Protein AF-A0A2E5JGX0-F1 (afdb_monomer)

Radius of gyration: 16.77 Å; Cα contacts (8 Å, |Δi|>4): 384; chains: 1; bounding box: 39×31×50 Å

Structure (mmCIF, N/CA/C/O backbone):
data_AF-A0A2E5JGX0-F1
#
_entry.id   AF-A0A2E5JGX0-F1
#
loop_
_atom_site.group_PDB
_atom_site.id
_atom_site.type_symbol
_atom_site.label_atom_id
_atom_site.label_alt_id
_atom_site.label_comp_id
_atom_site.label_asym_id
_atom_site.label_entity_id
_atom_site.label_seq_id
_atom_site.pdbx_PDB_ins_code
_atom_site.Cartn_x
_atom_site.Cartn_y
_atom_site.Cartn_z
_atom_site.occupancy
_atom_site.B_iso_or_equiv
_atom_site.auth_seq_id
_atom_site.auth_comp_id
_atom_site.auth_asym_id
_atom_site.auth_atom_id
_atom_site.pdbx_PDB_model_num
ATOM 1 N N . MET A 1 1 ? 3.005 14.955 0.577 1.00 86.75 1 MET A N 1
ATOM 2 C CA . MET A 1 1 ? 2.350 14.698 1.877 1.00 86.75 1 MET A CA 1
ATOM 3 C C . MET A 1 1 ? 0.869 14.532 1.611 1.00 86.75 1 MET A C 1
ATOM 5 O O . MET A 1 1 ? 0.350 15.292 0.802 1.00 86.75 1 MET A O 1
ATOM 9 N N . TYR A 1 2 ? 0.230 13.546 2.234 1.00 92.94 2 TYR A N 1
ATOM 10 C CA . TYR A 1 2 ? -1.222 13.369 2.184 1.00 92.94 2 TYR A CA 1
ATOM 11 C C . TYR A 1 2 ? -1.796 13.498 3.592 1.00 92.94 2 TYR A C 1
ATOM 13 O O . TYR A 1 2 ? -1.148 13.089 4.554 1.00 92.94 2 TYR A O 1
ATOM 21 N N . GLU A 1 3 ? -3.000 14.046 3.678 1.00 95.00 3 GLU A N 1
ATOM 22 C CA . GLU A 1 3 ? -3.752 14.276 4.910 1.00 95.00 3 GLU A CA 1
ATOM 23 C C . GLU A 1 3 ? -5.077 13.523 4.788 1.00 95.00 3 GLU A C 1
ATOM 25 O O . GLU A 1 3 ? -5.856 13.790 3.870 1.00 95.00 3 GLU A O 1
ATOM 30 N N . LEU A 1 4 ? -5.283 12.513 5.634 1.00 93.88 4 LEU A N 1
ATOM 31 C CA . LEU A 1 4 ? -6.496 11.698 5.648 1.00 93.88 4 LEU A CA 1
ATOM 32 C C . LEU A 1 4 ? -6.853 11.345 7.089 1.00 93.88 4 LEU A C 1
ATOM 34 O O . LEU A 1 4 ? -5.975 10.959 7.849 1.00 93.88 4 LEU A O 1
ATOM 38 N N . ASP A 1 5 ? -8.138 11.410 7.417 1.00 95.81 5 ASP A N 1
ATOM 39 C CA . ASP A 1 5 ? -8.691 10.732 8.590 1.00 95.81 5 ASP A CA 1
ATOM 40 C C . ASP A 1 5 ? -8.753 9.226 8.275 1.00 95.81 5 ASP A C 1
ATOM 42 O O . ASP A 1 5 ? -9.505 8.787 7.393 1.00 95.81 5 ASP A O 1
ATOM 46 N N . LEU A 1 6 ? -7.863 8.445 8.892 1.00 95.25 6 LEU A N 1
ATOM 47 C CA . LEU A 1 6 ? -7.731 7.017 8.609 1.00 95.25 6 LEU A CA 1
ATOM 48 C C . LEU A 1 6 ? -8.697 6.181 9.450 1.00 95.25 6 LEU A C 1
ATOM 50 O O . LEU A 1 6 ? -9.262 5.205 8.937 1.00 95.25 6 LEU A O 1
ATOM 54 N N . ASP A 1 7 ? -8.908 6.537 10.712 1.00 95.62 7 ASP A N 1
ATOM 55 C CA . ASP A 1 7 ? -9.686 5.762 11.681 1.00 95.62 7 ASP A CA 1
ATOM 56 C C . ASP A 1 7 ? -11.109 6.301 11.938 1.00 95.62 7 ASP A C 1
ATOM 58 O O . ASP A 1 7 ? -11.906 5.643 12.604 1.00 95.62 7 ASP A O 1
ATOM 62 N N . ASN A 1 8 ? -11.513 7.370 11.255 1.00 94.00 8 ASN A N 1
ATOM 63 C CA . ASN A 1 8 ? -12.794 8.063 11.409 1.00 94.00 8 ASN A CA 1
ATOM 64 C C . ASN A 1 8 ? -12.989 8.694 12.802 1.00 94.00 8 ASN A C 1
ATOM 66 O O . ASN A 1 8 ? -14.128 8.759 13.282 1.00 94.00 8 ASN A O 1
ATOM 70 N N . ASP A 1 9 ? -11.923 9.140 13.472 1.00 95.00 9 ASP A N 1
ATOM 71 C CA . ASP A 1 9 ? -12.017 9.840 14.760 1.00 95.00 9 ASP A CA 1
ATOM 72 C C . ASP A 1 9 ? -12.169 11.377 14.625 1.00 95.00 9 ASP A C 1
ATOM 74 O O . ASP A 1 9 ? -12.240 12.093 15.633 1.00 95.00 9 ASP A O 1
ATOM 78 N N . ASN A 1 10 ? -12.304 11.887 13.389 1.00 94.31 10 ASN A N 1
ATOM 79 C CA . ASN A 1 10 ? -12.288 13.305 13.003 1.00 94.31 10 ASN A CA 1
ATOM 80 C C . ASN A 1 10 ? -10.951 14.024 13.257 1.00 94.31 10 ASN A C 1
ATOM 82 O O . ASN A 1 10 ? -10.901 15.262 13.266 1.00 94.31 10 ASN A O 1
ATOM 86 N N . ARG A 1 11 ? -9.862 13.287 13.463 1.00 96.12 11 ARG A N 1
ATOM 87 C CA . ARG A 1 11 ? -8.492 13.793 13.447 1.00 96.12 11 ARG A CA 1
ATOM 88 C C . ARG A 1 11 ? -7.814 13.306 12.172 1.00 96.12 11 ARG A C 1
ATOM 90 O O . ARG A 1 11 ? -8.259 12.389 11.500 1.00 96.12 11 ARG A O 1
ATOM 97 N N . VAL A 1 12 ? -6.786 14.038 11.762 1.00 96.50 12 VAL A N 1
ATOM 98 C CA . VAL A 1 12 ? -6.133 13.819 10.471 1.00 96.50 12 VAL A CA 1
ATOM 99 C C . VAL A 1 12 ? -4.758 13.221 10.705 1.00 96.50 12 VAL A C 1
ATOM 101 O O . VAL A 1 12 ? -3.909 13.836 11.358 1.00 96.50 12 VAL A O 1
ATOM 104 N N . GLU A 1 13 ? -4.519 12.059 10.108 1.00 97.69 13 GLU A N 1
ATOM 105 C CA . GLU A 1 13 ? -3.203 11.447 10.004 1.00 97.69 13 GLU A CA 1
ATOM 106 C C . GLU A 1 13 ? -2.444 11.993 8.796 1.00 97.69 13 GLU A C 1
ATOM 108 O O . GLU A 1 13 ? -3.005 12.392 7.769 1.00 97.69 13 GLU A O 1
ATOM 113 N N . TYR A 1 14 ? -1.119 11.933 8.900 1.00 97.81 14 TYR A N 1
ATOM 114 C CA . TYR A 1 14 ? -0.220 12.393 7.852 1.00 97.81 14 TYR A CA 1
ATOM 115 C C . TYR A 1 14 ? 0.499 11.210 7.221 1.00 97.81 14 TYR A C 1
ATOM 117 O O . TYR A 1 14 ? 1.204 10.458 7.898 1.00 97.81 14 TYR A O 1
ATOM 125 N N . ILE A 1 15 ? 0.379 11.084 5.902 1.00 97.81 15 ILE A N 1
ATOM 126 C CA . ILE A 1 15 ? 1.180 10.160 5.102 1.00 97.81 15 ILE A CA 1
ATOM 127 C C . ILE A 1 15 ? 2.328 10.954 4.479 1.00 97.81 15 ILE A C 1
ATOM 129 O O . ILE A 1 15 ? 2.137 11.804 3.597 1.00 97.81 15 ILE A O 1
ATOM 133 N N . ILE A 1 16 ? 3.538 10.674 4.951 1.00 97.69 16 ILE A N 1
ATOM 134 C CA . ILE A 1 16 ? 4.770 11.341 4.539 1.00 97.69 16 ILE A CA 1
ATOM 135 C C . ILE A 1 16 ? 5.567 10.384 3.659 1.00 97.69 16 ILE A C 1
ATOM 137 O O . ILE A 1 16 ? 5.804 9.237 4.025 1.00 97.69 16 ILE A O 1
ATOM 141 N N . LEU A 1 17 ? 5.968 10.873 2.490 1.00 97.19 17 LEU A N 1
ATOM 142 C CA . LEU A 1 17 ? 6.889 10.182 1.599 1.00 97.19 17 LEU A CA 1
ATOM 143 C C . LEU A 1 17 ? 8.271 10.786 1.819 1.00 97.19 17 LEU A C 1
ATOM 145 O O . LEU A 1 17 ? 8.434 11.997 1.663 1.00 97.19 17 LEU A O 1
ATOM 149 N N . GLU A 1 18 ? 9.2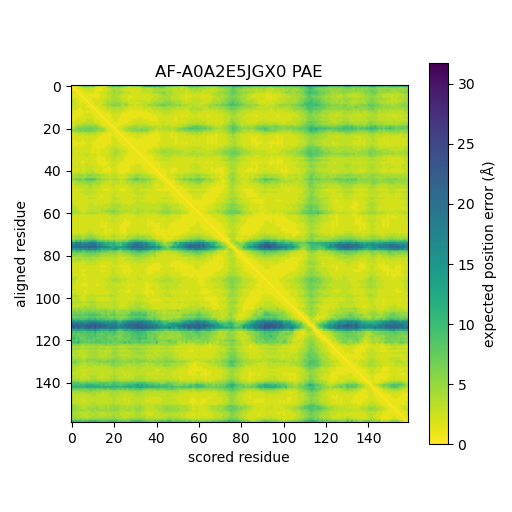36 9.962 2.199 1.00 96.69 18 GLU A N 1
ATOM 150 C CA . GLU A 1 18 ? 10.607 10.390 2.463 1.00 96.69 18 GLU A CA 1
ATOM 151 C C . GLU A 1 18 ? 11.560 9.680 1.502 1.00 96.69 18 GLU A C 1
ATOM 153 O O . GLU A 1 18 ? 11.480 8.467 1.305 1.00 96.69 18 GLU A O 1
ATOM 158 N N . LYS A 1 19 ? 12.472 10.451 0.906 1.00 95.06 19 LYS A N 1
ATOM 159 C CA . LYS A 1 19 ? 13.598 9.937 0.128 1.00 95.06 19 LYS A CA 1
ATOM 160 C C . LYS A 1 19 ? 14.874 10.250 0.884 1.00 95.06 19 LYS A C 1
ATOM 162 O O . LYS A 1 19 ? 15.234 11.419 1.017 1.00 95.06 19 LYS A O 1
ATOM 167 N N . ARG A 1 20 ? 15.553 9.220 1.378 1.00 93.19 20 ARG A N 1
ATOM 168 C CA . ARG A 1 20 ? 16.768 9.373 2.179 1.00 93.19 20 ARG A CA 1
ATOM 169 C C . ARG A 1 20 ? 17.767 8.285 1.830 1.00 93.19 20 ARG A C 1
ATOM 171 O O . ARG A 1 20 ? 17.409 7.117 1.789 1.00 93.19 20 ARG A O 1
ATOM 178 N N . ASP A 1 21 ? 19.012 8.676 1.567 1.00 91.12 21 ASP A N 1
ATOM 179 C CA . ASP A 1 21 ? 20.124 7.750 1.319 1.00 91.12 21 ASP A CA 1
ATOM 180 C C . ASP A 1 21 ? 19.826 6.711 0.217 1.00 91.12 21 ASP A C 1
ATOM 182 O O . ASP A 1 21 ? 20.151 5.536 0.337 1.00 91.12 21 ASP A O 1
ATOM 186 N N . SER A 1 22 ? 19.205 7.155 -0.888 1.00 87.50 22 SER A N 1
ATOM 187 C CA . SER A 1 22 ? 18.735 6.302 -2.001 1.00 87.50 22 SER A CA 1
ATOM 188 C C . SER A 1 22 ? 17.576 5.351 -1.675 1.00 87.50 22 SER A C 1
ATOM 190 O O . SER A 1 22 ? 17.217 4.514 -2.509 1.00 87.50 22 SER A O 1
ATOM 192 N N . GLU A 1 23 ? 16.957 5.504 -0.513 1.00 94.69 23 GLU A N 1
ATOM 193 C CA . GLU A 1 23 ? 15.812 4.723 -0.076 1.00 94.69 23 GLU A CA 1
ATOM 194 C C . GLU A 1 23 ? 14.530 5.544 -0.139 1.00 94.69 23 GLU A C 1
ATOM 196 O O . GLU A 1 23 ? 14.513 6.728 0.201 1.00 94.69 23 GLU A O 1
ATOM 201 N N . ASP A 1 24 ? 13.451 4.873 -0.524 1.00 97.50 24 ASP A N 1
ATOM 202 C CA . ASP A 1 24 ? 12.118 5.448 -0.574 1.00 97.50 24 ASP A CA 1
ATOM 203 C C . ASP A 1 24 ? 11.295 4.871 0.578 1.00 97.50 24 ASP A C 1
ATOM 205 O O . ASP A 1 2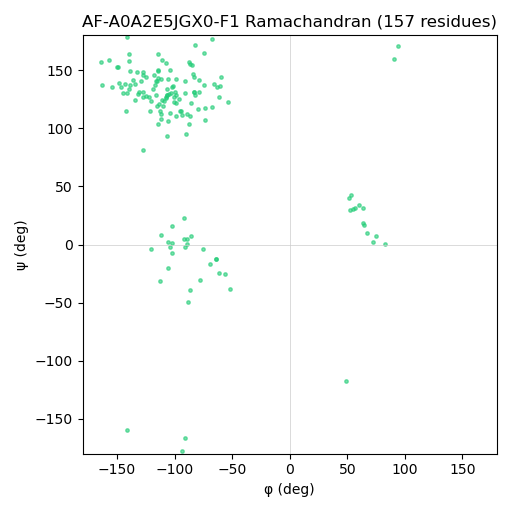4 ? 11.174 3.649 0.728 1.00 97.50 24 ASP A O 1
ATOM 209 N N . TRP A 1 25 ? 10.708 5.753 1.375 1.00 97.88 25 TRP A N 1
ATOM 210 C CA . TRP A 1 25 ? 9.943 5.408 2.561 1.00 97.88 25 TRP A CA 1
ATOM 211 C C . TRP A 1 25 ? 8.562 6.052 2.538 1.00 97.88 25 TRP A C 1
ATOM 213 O O . TRP A 1 25 ? 8.368 7.159 2.036 1.00 97.88 25 TRP A O 1
ATOM 223 N N . LEU A 1 26 ? 7.603 5.352 3.134 1.00 98.19 26 LEU A N 1
ATOM 224 C CA . LEU A 1 26 ? 6.321 5.900 3.541 1.00 98.19 26 LEU A CA 1
ATOM 225 C C . LEU A 1 26 ? 6.213 5.819 5.055 1.00 98.19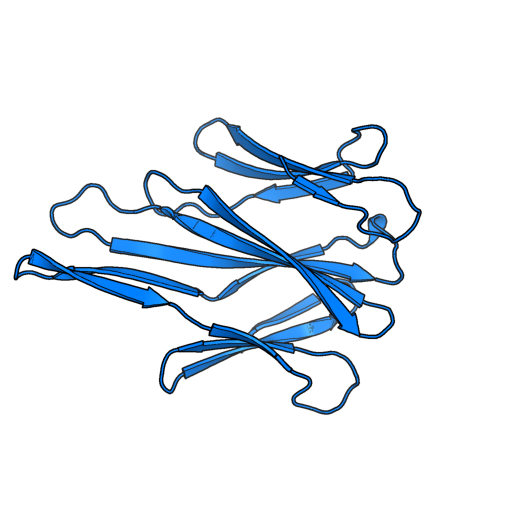 26 LEU A C 1
ATOM 227 O O . LEU A 1 26 ? 6.387 4.756 5.652 1.00 98.19 26 LEU A O 1
ATOM 231 N N . HIS A 1 27 ? 5.873 6.941 5.665 1.00 98.19 27 HIS A N 1
ATOM 232 C CA . HIS A 1 27 ? 5.600 7.056 7.086 1.00 98.19 27 HIS A CA 1
ATOM 233 C C . HIS A 1 27 ? 4.149 7.469 7.289 1.00 98.19 27 HIS A C 1
ATOM 235 O O . HIS A 1 27 ? 3.650 8.347 6.587 1.00 98.19 27 HIS A O 1
ATOM 241 N N . ILE A 1 28 ? 3.484 6.847 8.259 1.00 98.31 28 ILE A N 1
ATOM 242 C CA . ILE A 1 28 ? 2.181 7.300 8.751 1.00 98.31 28 ILE A CA 1
ATOM 243 C C . ILE A 1 28 ? 2.414 7.892 10.131 1.00 98.31 28 ILE A C 1
ATOM 245 O O . ILE A 1 28 ? 3.032 7.257 10.993 1.00 98.31 28 ILE A O 1
ATOM 249 N N . HIS A 1 29 ? 1.962 9.123 10.314 1.00 98.31 29 HIS A N 1
ATOM 250 C CA . HIS A 1 29 ? 2.021 9.844 11.572 1.00 98.31 29 HIS A CA 1
ATOM 251 C C . HIS A 1 29 ? 0.603 10.074 12.087 1.00 98.31 29 HIS A C 1
ATOM 253 O O . HIS A 1 29 ? -0.297 10.340 11.292 1.00 98.31 29 HIS A O 1
ATOM 259 N N . ASN A 1 30 ? 0.424 9.997 13.405 1.00 97.06 30 ASN A N 1
ATOM 260 C CA . ASN A 1 30 ? -0.832 10.373 14.052 1.00 97.06 30 ASN A CA 1
ATOM 261 C C . ASN A 1 30 ? -1.082 11.892 13.951 1.00 97.06 30 ASN A C 1
ATOM 263 O O . ASN A 1 30 ? -0.218 12.652 13.499 1.00 97.06 30 ASN A O 1
ATOM 267 N N . TYR A 1 31 ? -2.233 12.346 14.448 1.00 96.12 31 TYR A N 1
ATOM 268 C CA . TYR A 1 31 ? -2.590 13.769 14.496 1.00 96.12 31 TYR A CA 1
ATOM 269 C C . TYR A 1 31 ? -1.568 14.662 15.237 1.00 96.12 31 TYR A C 1
ATOM 271 O O . TYR A 1 31 ? -1.444 15.848 14.933 1.00 96.12 31 TYR A O 1
ATOM 279 N N . GLU A 1 32 ? -0.784 14.098 16.163 1.00 96.62 32 GLU A N 1
ATOM 280 C CA . GLU A 1 32 ? 0.292 14.779 16.909 1.00 96.62 32 GLU A CA 1
ATOM 281 C C . GLU A 1 32 ? 1.632 14.788 16.161 1.00 96.62 32 GLU A C 1
ATOM 283 O O . GLU A 1 32 ? 2.655 15.187 16.715 1.00 96.62 32 GLU A O 1
ATOM 288 N N . ARG A 1 33 ? 1.655 14.334 14.901 1.00 95.62 33 ARG A N 1
ATOM 289 C CA . ARG A 1 33 ? 2.857 14.186 14.064 1.00 95.62 33 ARG A CA 1
ATOM 290 C C . ARG A 1 33 ? 3.870 13.168 14.592 1.00 95.62 33 ARG A C 1
ATOM 292 O O . ARG A 1 33 ? 5.013 13.145 14.131 1.00 95.62 33 ARG A O 1
ATOM 299 N N . THR A 1 34 ? 3.459 12.272 15.483 1.00 97.69 34 THR A N 1
ATOM 300 C CA . THR A 1 34 ? 4.276 11.137 15.924 1.00 97.69 34 THR A CA 1
ATOM 301 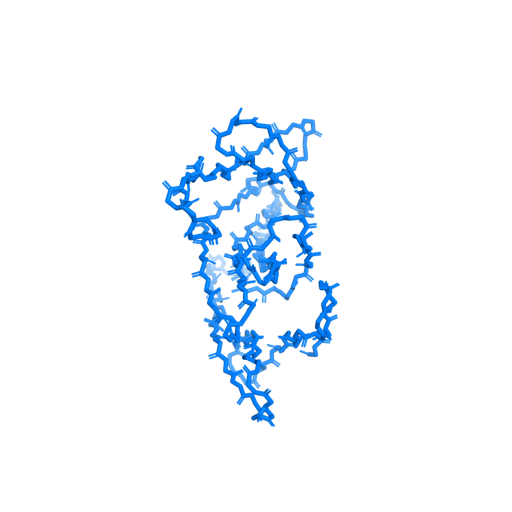C C . THR A 1 34 ? 4.162 10.000 14.917 1.00 97.69 34 THR A C 1
ATOM 303 O O . THR A 1 34 ? 3.059 9.586 14.565 1.00 97.69 34 THR A O 1
ATOM 306 N N . ARG A 1 35 ? 5.298 9.467 14.452 1.00 98.00 35 ARG A N 1
ATOM 307 C CA . ARG A 1 35 ? 5.326 8.338 13.511 1.00 98.00 35 ARG A CA 1
ATOM 308 C C . ARG A 1 35 ? 4.802 7.067 14.184 1.00 98.00 35 ARG A C 1
ATOM 310 O O . ARG A 1 35 ? 5.428 6.571 15.117 1.00 98.00 35 ARG A O 1
ATOM 317 N N . ILE A 1 36 ? 3.708 6.521 13.663 1.00 98.06 36 ILE A N 1
ATOM 318 C CA . ILE A 1 36 ? 3.057 5.296 14.160 1.00 98.06 36 ILE A CA 1
ATOM 319 C C . ILE A 1 36 ? 3.295 4.086 13.253 1.00 98.06 36 ILE A C 1
ATOM 321 O O . ILE A 1 36 ? 3.183 2.950 13.702 1.00 98.06 36 ILE A O 1
ATOM 325 N N . TYR A 1 37 ? 3.666 4.310 11.989 1.00 98.38 37 TYR A N 1
ATOM 326 C CA . TYR A 1 37 ? 3.970 3.239 11.045 1.00 98.38 37 TYR A CA 1
ATOM 327 C C . TYR A 1 37 ? 5.012 3.678 10.011 1.00 98.38 37 TYR A C 1
ATOM 329 O O . TYR A 1 37 ? 5.140 4.864 9.693 1.00 98.38 37 TYR A O 1
ATOM 337 N N . SER A 1 38 ? 5.773 2.716 9.489 1.00 98.06 38 SER A N 1
ATOM 338 C CA . SER A 1 38 ? 6.795 2.944 8.470 1.00 98.06 38 SER A CA 1
ATOM 339 C C . SER A 1 38 ? 6.896 1.756 7.520 1.00 98.06 38 SER A C 1
ATOM 341 O O . SER A 1 38 ? 6.950 0.608 7.960 1.00 98.06 38 SER A O 1
ATOM 343 N N . LEU A 1 39 ? 6.979 2.039 6.223 1.00 97.56 39 LEU A N 1
ATOM 344 C CA . LEU A 1 39 ? 7.149 1.062 5.156 1.00 97.56 39 LEU A CA 1
ATOM 345 C C . LEU A 1 39 ? 8.270 1.520 4.227 1.00 97.56 39 LEU A C 1
ATOM 347 O O . LEU A 1 39 ? 8.252 2.643 3.730 1.00 97.56 39 LEU A O 1
ATOM 351 N N . LYS A 1 40 ? 9.218 0.625 3.955 1.00 97.69 40 LYS A N 1
ATOM 352 C CA . LYS A 1 40 ? 10.259 0.839 2.950 1.00 97.69 40 LYS A CA 1
ATOM 353 C C . LYS A 1 40 ? 9.796 0.312 1.601 1.00 97.69 40 LYS A C 1
ATOM 355 O O . LYS A 1 40 ? 9.377 -0.844 1.499 1.00 97.69 40 LYS A O 1
ATOM 360 N N . PHE A 1 41 ? 9.919 1.121 0.559 1.00 97.88 41 PHE A N 1
ATOM 361 C CA . PHE A 1 41 ? 9.674 0.672 -0.801 1.00 97.88 41 PHE A CA 1
ATOM 362 C C . PHE A 1 41 ? 10.904 -0.019 -1.390 1.00 97.88 41 PHE A C 1
ATOM 364 O O . PHE A 1 41 ? 12.051 0.365 -1.165 1.00 97.88 41 PHE A O 1
ATOM 371 N N . VAL A 1 42 ? 10.657 -1.045 -2.203 1.00 96.00 42 VAL A N 1
ATOM 372 C CA . VAL A 1 42 ? 11.693 -1.691 -3.013 1.00 96.00 42 VAL A CA 1
ATOM 373 C C . VAL A 1 42 ? 11.820 -0.944 -4.337 1.00 96.00 42 VAL A C 1
ATOM 375 O O . VAL A 1 42 ? 10.978 -1.092 -5.222 1.00 96.00 42 VAL A O 1
ATOM 378 N N . ARG A 1 43 ? 12.874 -0.141 -4.463 1.00 93.12 43 ARG A N 1
ATOM 379 C CA . ARG A 1 43 ? 13.262 0.546 -5.700 1.00 93.12 43 ARG A CA 1
ATOM 380 C C . ARG A 1 43 ? 13.976 -0.423 -6.653 1.00 93.12 43 ARG A C 1
ATOM 382 O O . ARG A 1 43 ? 14.760 -1.260 -6.213 1.00 93.12 43 ARG A O 1
ATOM 389 N N . LYS A 1 44 ? 13.716 -0.295 -7.955 1.00 92.88 44 LYS A N 1
ATOM 390 C CA . LYS A 1 44 ? 14.411 -1.018 -9.037 1.00 92.88 44 LYS A C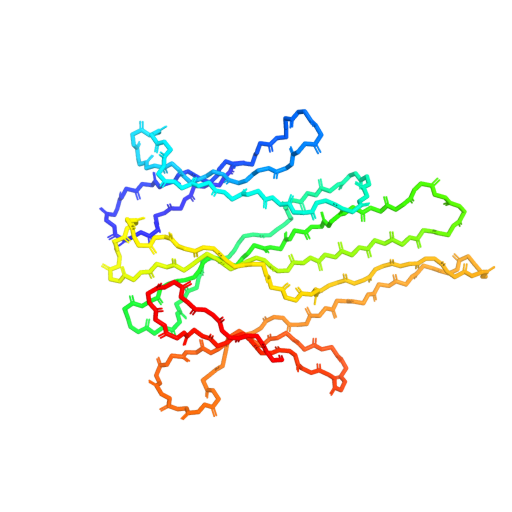A 1
ATOM 391 C C . LYS A 1 44 ? 15.250 -0.092 -9.920 1.00 92.88 44 LYS A C 1
ATOM 393 O O . LYS A 1 44 ? 16.264 -0.531 -10.452 1.00 92.88 44 LYS A O 1
ATOM 398 N N . GLY A 1 45 ? 14.830 1.160 -10.085 1.00 90.94 45 GLY A N 1
ATOM 399 C CA . GLY A 1 45 ? 15.427 2.089 -11.037 1.00 90.94 45 GLY A CA 1
ATOM 400 C C . GLY A 1 45 ? 15.528 3.519 -10.521 1.00 90.94 45 GLY A C 1
ATOM 401 O O . GLY A 1 45 ? 15.532 3.769 -9.317 1.00 90.94 45 GLY A O 1
ATOM 402 N N . TRP A 1 46 ? 15.657 4.447 -11.456 1.00 90.62 46 TRP A N 1
ATOM 403 C CA . TRP A 1 46 ? 15.704 5.885 -11.231 1.00 90.62 46 TRP A CA 1
ATOM 404 C C . TRP A 1 46 ? 14.304 6.482 -11.210 1.00 90.62 46 TRP A C 1
ATOM 406 O O . TRP A 1 46 ? 13.381 5.902 -11.775 1.00 90.62 46 TRP A O 1
ATOM 416 N N . GLU A 1 47 ? 14.170 7.641 -10.564 1.00 92.50 47 GLU A N 1
ATOM 417 C CA . GLU A 1 47 ? 12.914 8.403 -10.504 1.00 92.50 47 GLU A CA 1
ATOM 418 C C . GLU A 1 47 ? 11.729 7.607 -9.938 1.00 92.50 47 GLU A C 1
ATOM 420 O O . GLU A 1 47 ? 10.585 7.821 -10.324 1.00 92.50 47 GLU A O 1
ATOM 425 N N . SER A 1 48 ? 11.984 6.674 -9.015 1.00 95.38 48 SER A N 1
ATOM 426 C CA . SER A 1 48 ? 10.907 5.998 -8.293 1.00 95.38 48 SER A CA 1
ATOM 427 C C . SER A 1 48 ? 10.054 7.003 -7.522 1.00 95.38 48 SER A C 1
ATOM 429 O O . SER A 1 48 ? 10.589 7.981 -6.999 1.00 95.38 48 SER A O 1
ATOM 431 N N . ASP A 1 49 ? 8.742 6.781 -7.438 1.00 95.88 49 ASP A N 1
ATOM 432 C CA . ASP A 1 49 ? 7.844 7.669 -6.693 1.00 95.88 49 ASP A CA 1
ATOM 433 C C . ASP A 1 49 ? 6.480 7.028 -6.395 1.00 95.88 49 ASP A C 1
ATOM 435 O O . ASP A 1 49 ? 6.022 6.120 -7.094 1.00 95.88 49 ASP A O 1
ATOM 439 N N . VAL A 1 50 ? 5.790 7.521 -5.368 1.00 96.75 50 VAL A N 1
ATOM 440 C CA . VAL A 1 50 ? 4.384 7.188 -5.110 1.00 96.75 50 VAL A CA 1
ATOM 441 C C . VAL A 1 50 ? 3.496 8.178 -5.853 1.00 96.75 50 VAL A C 1
ATOM 443 O O . VAL A 1 50 ? 3.385 9.339 -5.471 1.00 96.75 50 VAL A O 1
ATOM 446 N N . TYR A 1 51 ? 2.776 7.694 -6.861 1.00 95.25 51 TYR A N 1
ATOM 447 C CA . TYR A 1 51 ? 1.901 8.535 -7.686 1.00 95.25 51 TYR A CA 1
ATOM 448 C C . TYR A 1 51 ? 0.412 8.401 -7.341 1.00 95.25 51 TYR A C 1
ATOM 450 O O . TYR A 1 51 ? -0.420 9.122 -7.893 1.00 95.25 51 TYR A O 1
ATOM 458 N N . LYS A 1 52 ? 0.036 7.457 -6.465 1.00 95.31 52 LYS A N 1
ATOM 459 C CA . LYS A 1 52 ? -1.360 7.288 -6.039 1.00 95.31 52 LYS A CA 1
ATOM 460 C C . LYS A 1 52 ? -1.469 6.652 -4.658 1.00 95.31 52 LYS A C 1
ATOM 462 O O . LYS A 1 52 ? -0.862 5.614 -4.406 1.00 95.31 52 LYS A O 1
ATOM 467 N N . VAL A 1 53 ? -2.338 7.207 -3.818 1.00 96.31 53 VAL A N 1
ATOM 468 C CA . VAL A 1 53 ? -2.754 6.633 -2.530 1.00 96.31 53 VAL A CA 1
ATOM 469 C C . VAL A 1 53 ? -4.281 6.588 -2.507 1.00 96.31 53 VAL A C 1
ATOM 471 O O . VAL A 1 53 ? -4.925 7.567 -2.869 1.00 96.31 53 VAL A O 1
ATOM 474 N N . ASN A 1 54 ? -4.878 5.451 -2.140 1.00 96.00 54 ASN A N 1
ATOM 475 C CA . ASN A 1 54 ? -6.334 5.319 -2.015 1.00 96.00 54 ASN A CA 1
ATOM 476 C C . ASN A 1 54 ? -6.692 4.596 -0.724 1.00 96.00 54 ASN A C 1
ATOM 478 O O . ASN A 1 54 ? -6.285 3.450 -0.542 1.00 96.00 54 ASN A O 1
ATOM 482 N N . LEU A 1 55 ? -7.519 5.220 0.109 1.00 97.06 55 LEU A N 1
ATOM 483 C CA . LEU A 1 55 ? -8.175 4.551 1.225 1.00 97.06 55 LEU A CA 1
ATOM 484 C C . LEU A 1 55 ? -9.440 3.844 0.726 1.00 97.06 55 LEU A C 1
ATOM 486 O O . LEU A 1 55 ? -10.244 4.421 -0.012 1.00 97.06 55 LEU A O 1
ATOM 490 N N . ARG A 1 56 ? -9.606 2.577 1.096 1.00 97.00 56 ARG A N 1
ATOM 491 C CA . ARG A 1 56 ? -10.781 1.761 0.781 1.00 97.00 56 ARG A CA 1
ATOM 492 C C . ARG A 1 56 ? -11.164 0.899 1.981 1.00 97.00 56 ARG A C 1
ATOM 494 O O . ARG A 1 56 ? -10.363 0.671 2.880 1.00 97.00 56 ARG A O 1
ATOM 501 N N . GLN A 1 57 ? -12.383 0.381 1.943 1.00 96.75 57 GLN A N 1
ATOM 502 C CA . GLN A 1 57 ? -12.904 -0.574 2.913 1.00 96.75 57 GLN A CA 1
ATOM 503 C C . GLN A 1 57 ? -12.806 -1.995 2.323 1.00 96.75 57 GLN A C 1
ATOM 505 O O . GLN A 1 57 ? -13.235 -2.200 1.186 1.00 96.75 57 GLN A O 1
ATOM 510 N N . LEU A 1 58 ? -12.263 -2.966 3.062 1.00 96.75 58 LEU A N 1
ATOM 511 C CA . LEU A 1 58 ? -12.267 -4.388 2.681 1.00 96.75 58 LEU A CA 1
ATOM 512 C C . LEU A 1 58 ? -13.532 -5.091 3.192 1.00 96.75 58 LEU A C 1
ATOM 514 O O . LEU A 1 58 ? -14.243 -5.695 2.393 1.00 96.75 58 LEU A O 1
ATOM 518 N N . SER A 1 59 ? -13.845 -4.915 4.477 1.00 97.19 59 SER A N 1
ATOM 519 C CA . SER A 1 59 ? -15.024 -5.433 5.198 1.00 97.19 59 SER A CA 1
ATOM 520 C C . SER A 1 59 ? -15.541 -4.373 6.179 1.00 97.19 59 SER A C 1
ATOM 522 O O . SER A 1 59 ? -14.929 -3.317 6.275 1.00 97.19 59 SER A O 1
ATOM 524 N N . GLU A 1 60 ? -16.620 -4.606 6.929 1.00 95.12 60 GLU A N 1
ATOM 525 C CA . GLU A 1 60 ? -17.144 -3.627 7.909 1.00 95.12 60 GLU A CA 1
ATOM 526 C C . GLU A 1 60 ? -16.075 -3.123 8.895 1.00 95.12 60 GLU A C 1
ATOM 528 O O . GLU A 1 60 ? -15.982 -1.923 9.146 1.00 95.12 60 GLU A O 1
ATOM 533 N N . ASP A 1 61 ? -15.182 -4.014 9.328 1.00 96.44 61 ASP A N 1
ATOM 534 C CA . ASP A 1 61 ? -14.157 -3.715 10.329 1.00 96.44 61 ASP A CA 1
ATOM 535 C C . ASP A 1 61 ? -12.750 -3.532 9.750 1.00 96.44 61 ASP A C 1
ATOM 537 O O . ASP A 1 61 ? -11.816 -3.291 10.503 1.00 96.44 61 ASP A O 1
ATOM 541 N N . THR A 1 62 ? -12.529 -3.682 8.442 1.00 97.94 62 THR A N 1
ATOM 542 C CA . THR A 1 62 ? -11.167 -3.627 7.876 1.00 97.94 62 THR A CA 1
ATOM 543 C C . THR A 1 62 ? -11.052 -2.585 6.780 1.00 97.94 62 THR A C 1
ATOM 545 O O . THR A 1 62 ? -11.786 -2.619 5.789 1.00 97.94 62 THR A O 1
ATOM 548 N N . LYS A 1 63 ? -10.059 -1.703 6.910 1.00 98.12 63 LYS A N 1
ATOM 549 C CA . LYS A 1 63 ? -9.684 -0.714 5.897 1.00 98.12 63 LYS A CA 1
ATOM 550 C C . LYS A 1 63 ? -8.326 -1.042 5.285 1.00 98.12 63 LYS A C 1
ATOM 552 O O . LYS A 1 63 ? -7.510 -1.767 5.855 1.00 98.12 63 LYS A O 1
ATOM 557 N N . ILE A 1 64 ? -8.095 -0.497 4.097 1.00 98.06 64 ILE A N 1
ATOM 558 C CA . ILE A 1 64 ? -6.861 -0.658 3.335 1.00 98.06 64 ILE A CA 1
ATOM 559 C C . ILE A 1 64 ? -6.445 0.657 2.676 1.00 98.06 64 ILE A C 1
ATOM 561 O O . ILE A 1 64 ? -7.238 1.316 2.006 1.00 98.06 64 ILE A O 1
ATOM 565 N N . LEU A 1 65 ? -5.168 0.997 2.805 1.00 97.94 65 LEU A N 1
ATOM 566 C CA . LEU A 1 65 ? -4.481 1.981 1.982 1.00 97.94 65 LEU A CA 1
ATOM 567 C C . LEU A 1 65 ? -3.775 1.262 0.832 1.00 97.94 65 LEU A C 1
ATOM 569 O O . LEU A 1 65 ? -2.843 0.483 1.035 1.00 97.94 65 LEU A O 1
ATOM 573 N N . LEU A 1 66 ? -4.228 1.538 -0.387 1.00 98.00 66 LEU A N 1
ATOM 574 C CA . LEU A 1 66 ? -3.625 1.066 -1.627 1.00 98.00 66 LEU A CA 1
ATOM 575 C C . LEU A 1 66 ? -2.686 2.133 -2.182 1.00 98.00 66 LEU A C 1
ATOM 577 O O . LEU A 1 66 ? -3.129 3.204 -2.606 1.00 98.00 66 LEU A O 1
ATOM 581 N N . ILE A 1 67 ? -1.398 1.812 -2.214 1.00 98.12 67 ILE A N 1
ATOM 582 C CA . ILE A 1 67 ? -0.327 2.706 -2.646 1.00 98.12 67 ILE A CA 1
ATOM 583 C C . ILE A 1 67 ? 0.214 2.207 -3.981 1.00 98.12 67 ILE A C 1
ATOM 585 O O . ILE A 1 67 ? 0.714 1.088 -4.082 1.00 98.12 67 ILE A O 1
ATOM 589 N N . SER A 1 68 ? 0.111 3.037 -5.013 1.00 97.75 68 SER A N 1
ATOM 590 C CA . SER A 1 68 ? 0.722 2.777 -6.315 1.00 97.75 68 SER A CA 1
ATOM 591 C C . SER A 1 68 ? 2.092 3.441 -6.351 1.00 97.75 68 SER A C 1
ATOM 593 O O . SER A 1 68 ? 2.195 4.668 -6.329 1.00 97.75 68 SER A O 1
ATOM 595 N N . TYR A 1 69 ? 3.132 2.613 -6.362 1.00 98.00 69 TYR A N 1
ATOM 596 C CA . TYR A 1 69 ? 4.523 3.042 -6.313 1.00 98.00 69 TYR A CA 1
ATOM 597 C C . TYR A 1 69 ? 5.227 2.665 -7.609 1.00 98.00 69 TYR A C 1
ATOM 599 O O . TYR A 1 69 ? 5.315 1.486 -7.951 1.00 98.00 69 TYR A O 1
ATOM 607 N N . TYR A 1 70 ? 5.722 3.657 -8.330 1.00 97.12 70 TYR A N 1
ATOM 608 C CA . TYR A 1 70 ? 6.601 3.466 -9.467 1.00 97.12 70 TYR A CA 1
ATOM 609 C C . TYR A 1 70 ? 7.991 3.067 -8.957 1.00 97.12 70 TYR A C 1
ATOM 611 O O . TYR A 1 70 ? 8.632 3.814 -8.224 1.00 97.12 70 TYR A O 1
ATOM 619 N N . GLU A 1 71 ? 8.456 1.867 -9.315 1.00 96.06 71 GLU A N 1
ATOM 620 C CA . GLU A 1 71 ? 9.726 1.292 -8.847 1.00 96.06 71 GLU A CA 1
ATOM 621 C C . GLU A 1 71 ? 10.949 1.928 -9.543 1.00 96.06 71 GLU A C 1
ATOM 623 O O . GLU A 1 71 ? 12.087 1.624 -9.173 1.00 96.06 71 GLU A O 1
ATOM 628 N N . GLY A 1 72 ? 10.721 2.826 -10.505 1.00 93.88 72 GLY A N 1
ATOM 629 C CA . GLY A 1 72 ? 11.738 3.508 -11.296 1.00 93.88 72 GLY A CA 1
ATOM 630 C C . GLY A 1 72 ? 12.043 2.819 -12.630 1.00 93.88 72 GLY A C 1
ATOM 631 O O . GLY A 1 72 ? 11.622 1.682 -12.861 1.00 93.88 72 GLY A O 1
ATOM 632 N N . HIS A 1 73 ? 12.821 3.489 -13.484 1.00 92.12 73 HIS A N 1
ATOM 633 C CA . HIS A 1 73 ? 13.302 2.946 -14.763 1.00 92.12 73 HIS A CA 1
ATOM 634 C C . HIS A 1 73 ? 14.823 2.764 -14.814 1.00 92.12 73 HIS A C 1
ATOM 636 O O . HIS A 1 73 ? 15.581 3.309 -14.010 1.00 92.12 73 HIS A O 1
ATOM 642 N N . ASN A 1 74 ? 15.298 1.988 -15.782 1.00 89.50 74 ASN A N 1
ATOM 643 C CA . ASN A 1 74 ? 16.723 1.845 -16.072 1.00 89.50 74 ASN A CA 1
ATOM 644 C C . ASN A 1 74 ? 17.249 2.973 -16.988 1.00 89.50 74 ASN A C 1
ATOM 646 O O . ASN A 1 74 ? 16.565 3.440 -17.890 1.00 89.50 74 ASN A O 1
ATOM 650 N N . GLN A 1 75 ? 18.510 3.373 -16.803 1.00 72.62 75 GLN A N 1
ATOM 651 C CA . GLN A 1 75 ? 19.164 4.433 -17.596 1.00 72.62 75 GLN A CA 1
ATOM 652 C C . GLN A 1 75 ? 19.930 3.909 -18.832 1.00 72.62 75 GLN A C 1
ATOM 654 O O . GLN A 1 75 ? 20.856 4.549 -19.320 1.00 72.62 75 GLN A O 1
ATOM 659 N N . GLY A 1 76 ? 19.582 2.720 -19.332 1.00 71.12 76 GLY A N 1
ATOM 660 C CA . GLY A 1 76 ? 20.236 2.111 -20.498 1.00 71.12 76 GLY A CA 1
ATOM 661 C C . GLY A 1 76 ? 19.532 2.408 -21.826 1.00 71.12 76 GLY A C 1
ATOM 662 O O . GLY A 1 76 ? 18.496 3.064 -21.870 1.00 71.12 76 GLY A O 1
ATOM 663 N N . ASN A 1 77 ? 20.049 1.839 -22.922 1.00 68.25 77 ASN A N 1
ATOM 664 C CA . ASN A 1 77 ? 19.439 1.971 -24.256 1.00 68.25 77 ASN A CA 1
ATOM 665 C C . ASN A 1 77 ? 18.011 1.393 -24.343 1.00 68.25 77 ASN A C 1
ATOM 667 O O . ASN A 1 77 ? 17.226 1.824 -25.187 1.00 68.25 77 ASN A O 1
ATOM 671 N N . ASN A 1 78 ? 17.668 0.441 -23.468 1.00 76.75 78 ASN A N 1
ATOM 672 C CA . ASN A 1 78 ? 16.353 -0.195 -23.411 1.00 76.75 78 ASN A CA 1
ATOM 673 C C . ASN A 1 78 ? 15.594 0.317 -22.190 1.00 76.75 78 ASN A C 1
ATOM 675 O O . ASN A 1 78 ? 15.758 -0.245 -21.114 1.00 76.75 78 ASN A O 1
ATOM 679 N N . PHE A 1 79 ? 14.777 1.356 -22.351 1.00 85.31 79 PHE A N 1
ATOM 680 C CA . PHE A 1 79 ? 13.933 1.869 -21.273 1.00 85.31 79 PHE A CA 1
ATOM 681 C C . PHE A 1 79 ? 12.946 0.791 -20.807 1.00 85.31 79 PHE A C 1
ATOM 683 O O . PHE A 1 79 ? 12.208 0.243 -21.626 1.00 85.31 79 PHE A O 1
ATOM 690 N N . THR A 1 80 ? 12.924 0.512 -19.507 1.00 91.06 80 THR A N 1
ATOM 691 C CA . THR A 1 80 ? 11.958 -0.349 -18.819 1.00 91.06 80 THR A CA 1
ATOM 692 C C . THR A 1 80 ? 11.682 0.213 -17.431 1.00 91.06 80 THR A C 1
ATOM 694 O O . THR A 1 80 ? 12.631 0.447 -16.680 1.00 91.06 80 THR A O 1
ATOM 697 N N . GLY A 1 81 ? 10.413 0.362 -17.074 1.00 93.19 81 GLY A N 1
ATOM 698 C CA . GLY A 1 81 ? 9.961 0.790 -15.754 1.00 93.19 81 GLY A CA 1
ATOM 699 C C . GLY A 1 81 ? 8.745 -0.017 -15.314 1.00 93.19 81 GLY A C 1
ATOM 700 O O . GLY A 1 81 ? 7.949 -0.463 -16.141 1.00 93.19 81 GLY A O 1
ATOM 701 N N . THR A 1 82 ? 8.601 -0.225 -14.008 1.00 95.44 82 THR A N 1
ATOM 702 C CA . THR A 1 82 ? 7.480 -0.985 -13.436 1.00 95.44 82 THR A CA 1
ATOM 703 C C . THR A 1 82 ? 6.872 -0.229 -12.266 1.00 95.44 82 THR A C 1
ATOM 705 O O . THR A 1 82 ? 7.582 0.455 -11.534 1.00 95.44 82 THR A O 1
ATOM 708 N N . SER A 1 83 ? 5.568 -0.367 -12.036 1.00 96.31 83 SER A N 1
ATOM 709 C CA . SER A 1 83 ? 4.940 0.060 -10.780 1.00 96.31 83 SER A CA 1
ATOM 710 C C . SER A 1 83 ? 4.393 -1.124 -10.013 1.00 96.31 83 SER A C 1
ATOM 712 O O . SER A 1 83 ? 3.922 -2.102 -10.589 1.00 96.31 83 SER A O 1
ATOM 714 N N . ARG A 1 84 ? 4.368 -1.000 -8.692 1.00 97.06 84 ARG A N 1
ATOM 715 C CA . ARG A 1 84 ? 3.891 -2.023 -7.776 1.00 97.06 84 ARG A CA 1
ATOM 716 C C . ARG A 1 84 ? 2.843 -1.477 -6.824 1.00 97.06 84 ARG A C 1
ATOM 718 O O . ARG A 1 84 ? 2.916 -0.330 -6.388 1.00 97.06 84 ARG A O 1
ATOM 725 N N . LEU A 1 85 ? 1.887 -2.335 -6.488 1.00 98.00 85 LEU A N 1
ATOM 726 C CA . LEU A 1 85 ? 0.914 -2.064 -5.443 1.00 98.00 85 LEU A CA 1
ATOM 727 C C . LEU A 1 85 ? 1.506 -2.409 -4.081 1.00 98.00 85 LEU A C 1
ATOM 729 O O . LEU A 1 85 ? 2.018 -3.510 -3.893 1.00 98.00 85 LEU A O 1
ATOM 733 N N . TYR A 1 86 ? 1.387 -1.507 -3.121 1.00 98.31 86 TYR A N 1
ATOM 734 C CA . TYR A 1 86 ? 1.543 -1.816 -1.705 1.00 98.31 86 TYR A CA 1
ATOM 735 C C . TYR A 1 86 ? 0.184 -1.674 -1.031 1.00 98.31 86 TYR A C 1
ATOM 737 O O . TYR A 1 86 ? -0.607 -0.799 -1.385 1.00 98.31 86 TYR A O 1
ATOM 745 N N . ALA A 1 87 ? -0.088 -2.562 -0.085 1.00 98.19 87 ALA A N 1
ATOM 746 C CA . ALA A 1 87 ? -1.324 -2.583 0.678 1.00 98.19 87 ALA A CA 1
ATOM 747 C C . ALA A 1 87 ? -0.980 -2.432 2.154 1.00 98.19 87 ALA A C 1
ATOM 749 O O . ALA A 1 87 ? -0.214 -3.239 2.672 1.00 98.19 87 ALA A O 1
ATOM 750 N N . ILE A 1 88 ? -1.537 -1.420 2.814 1.00 98.38 88 ILE A N 1
ATOM 751 C CA . ILE A 1 88 ? -1.456 -1.263 4.268 1.00 98.38 88 ILE A CA 1
ATOM 752 C C . ILE A 1 88 ? -2.861 -1.443 4.829 1.00 98.38 88 ILE A C 1
ATOM 754 O O . ILE A 1 88 ? -3.749 -0.658 4.513 1.00 98.38 88 ILE A O 1
ATOM 758 N N . SER A 1 89 ? -3.075 -2.484 5.622 1.00 98.25 89 SER A N 1
ATOM 759 C CA . SER A 1 89 ? -4.355 -2.803 6.257 1.00 98.25 89 SER A CA 1
ATOM 760 C C . SER A 1 89 ? -4.351 -2.445 7.732 1.00 98.25 89 SER A C 1
ATOM 762 O O . SER A 1 89 ? -3.311 -2.545 8.379 1.00 98.25 89 SER A O 1
ATOM 764 N N . PHE A 1 90 ? -5.523 -2.111 8.257 1.00 98.25 90 PHE A N 1
ATOM 765 C CA . PHE A 1 90 ? -5.781 -1.957 9.685 1.00 98.25 90 PHE A CA 1
ATOM 766 C C . PHE A 1 90 ? -7.233 -2.334 9.990 1.00 98.25 90 PHE A C 1
ATOM 768 O O . PHE A 1 90 ? -8.115 -2.254 9.127 1.00 98.25 90 PHE A O 1
ATOM 775 N N . GLU A 1 91 ? -7.461 -2.788 11.214 1.00 97.94 91 GLU A N 1
ATOM 776 C CA . GLU A 1 91 ? -8.719 -3.353 11.685 1.00 97.94 91 GLU A CA 1
ATOM 777 C C . GLU A 1 91 ? -9.345 -2.464 12.756 1.00 97.94 91 GLU A C 1
ATOM 779 O O . GLU A 1 91 ? -8.645 -1.819 13.533 1.00 97.94 91 GLU A O 1
ATOM 784 N N . LYS A 1 92 ? -10.677 -2.468 12.814 1.00 97.19 92 LYS A N 1
ATOM 785 C CA . LYS A 1 92 ? -11.514 -1.846 13.846 1.00 97.19 92 LYS A CA 1
ATOM 786 C C . LYS A 1 92 ? -11.204 -0.374 14.097 1.00 97.19 92 LYS A C 1
ATOM 788 O O . LYS A 1 92 ? -11.376 0.096 15.216 1.00 97.19 92 LYS A O 1
ATOM 793 N N . ASN A 1 93 ? -10.737 0.334 13.067 1.00 96.62 93 ASN A N 1
ATOM 794 C CA . ASN A 1 93 ? -10.271 1.713 13.195 1.00 96.62 93 ASN A CA 1
ATOM 795 C C . ASN A 1 93 ? -9.172 1.877 14.271 1.00 96.62 93 ASN A C 1
ATOM 797 O O . ASN A 1 93 ? -9.062 2.918 14.898 1.00 96.62 93 ASN A O 1
ATOM 801 N N . ASP A 1 94 ? -8.349 0.852 14.508 1.00 97.06 94 ASP A N 1
ATOM 802 C CA . ASP A 1 94 ? -7.206 0.937 15.417 1.00 97.06 94 ASP A CA 1
ATOM 803 C C . ASP A 1 94 ? -5.905 0.991 14.614 1.00 97.06 94 ASP A C 1
ATOM 805 O O . ASP A 1 94 ? -5.429 -0.019 14.083 1.00 97.06 94 ASP A O 1
ATOM 809 N N . LEU A 1 95 ? -5.290 2.174 14.554 1.00 97.00 95 LEU A N 1
ATOM 810 C CA . LEU A 1 95 ? -4.034 2.393 13.833 1.00 97.00 95 LEU A CA 1
ATOM 811 C C . LEU A 1 95 ? -2.847 1.606 14.419 1.00 97.00 95 LEU A C 1
ATOM 813 O O . LEU A 1 95 ? -1.823 1.453 13.755 1.00 97.00 95 LEU A O 1
ATOM 817 N N . LYS A 1 96 ? -2.963 1.023 15.619 1.00 97.06 96 LYS A N 1
ATOM 818 C CA . LYS A 1 96 ? -1.942 0.102 16.155 1.00 97.06 96 LYS A CA 1
ATOM 819 C C . LYS A 1 96 ? -1.887 -1.223 15.393 1.00 97.06 96 LYS A C 1
ATOM 821 O O . LYS A 1 96 ? -0.905 -1.950 15.509 1.00 97.06 96 LYS A O 1
ATOM 826 N N . THR A 1 97 ? -2.923 -1.537 14.617 1.00 97.75 97 THR A N 1
ATOM 827 C CA . THR A 1 97 ? -3.024 -2.771 13.821 1.00 97.75 97 THR A CA 1
ATOM 828 C C . THR A 1 97 ? -2.484 -2.623 12.395 1.00 97.75 97 THR A C 1
ATOM 830 O O . THR A 1 97 ? -2.584 -3.563 11.604 1.00 97.75 97 THR A O 1
ATOM 833 N N . LEU A 1 98 ? -1.899 -1.464 12.058 1.00 98.19 98 LEU A N 1
ATOM 834 C CA . LEU A 1 98 ? -1.321 -1.199 10.741 1.00 98.19 98 LEU A CA 1
ATOM 835 C C . LEU A 1 98 ? -0.301 -2.279 10.350 1.00 98.19 98 LEU A C 1
ATOM 837 O O . LEU A 1 98 ? 0.707 -2.497 11.022 1.00 98.19 98 LEU A O 1
ATOM 841 N N . SER A 1 99 ? -0.544 -2.922 9.211 1.00 98.06 99 SER A N 1
ATOM 842 C CA . SER A 1 99 ? 0.349 -3.917 8.618 1.00 98.06 99 SER A CA 1
ATOM 843 C C . SER A 1 99 ? 0.421 -3.734 7.113 1.00 98.06 99 SER A C 1
ATOM 845 O O . SER A 1 99 ? -0.599 -3.520 6.460 1.00 98.06 99 SER A O 1
ATOM 847 N N . GLY A 1 100 ? 1.625 -3.836 6.557 1.00 97.25 100 GLY A N 1
ATOM 848 C CA . GLY A 1 100 ? 1.894 -3.589 5.147 1.00 97.25 100 GLY A CA 1
ATOM 849 C C . GLY A 1 100 ? 2.378 -4.834 4.426 1.00 97.25 100 GLY A C 1
ATOM 850 O O . GLY A 1 100 ? 3.199 -5.587 4.945 1.00 97.25 100 GLY A O 1
ATOM 851 N N . VAL A 1 101 ? 1.920 -5.014 3.191 1.00 97.69 101 VAL A N 1
ATOM 852 C CA . VAL A 1 101 ? 2.396 -6.058 2.286 1.00 97.69 101 VAL A CA 1
ATOM 853 C C . VAL A 1 101 ? 2.775 -5.466 0.930 1.00 97.69 101 VAL A C 1
ATOM 855 O O . VAL A 1 101 ? 2.107 -4.582 0.382 1.00 97.69 101 VAL A O 1
ATOM 858 N N . ARG A 1 102 ? 3.863 -5.987 0.361 1.00 97.62 102 ARG A N 1
ATOM 859 C CA . ARG A 1 102 ? 4.265 -5.726 -1.022 1.00 97.62 102 ARG A CA 1
ATOM 860 C C . ARG A 1 102 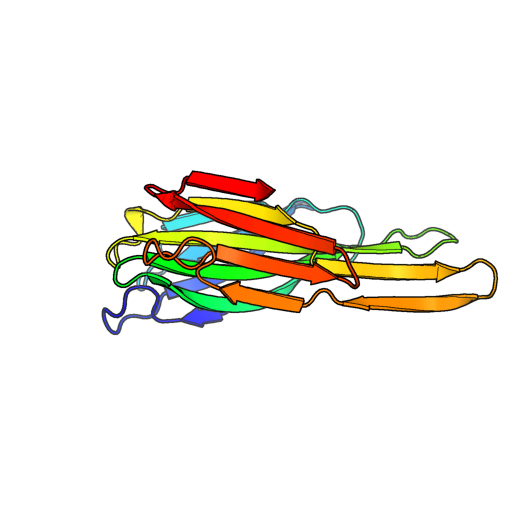? 3.428 -6.595 -1.959 1.00 97.62 102 ARG A C 1
ATOM 862 O O . ARG A 1 102 ? 3.519 -7.818 -1.925 1.00 97.62 102 ARG A O 1
ATOM 869 N N . GLY A 1 103 ? 2.630 -5.955 -2.799 1.00 96.69 103 GLY A N 1
ATOM 870 C CA . GLY A 1 103 ? 1.720 -6.595 -3.738 1.00 96.69 103 GLY A CA 1
ATOM 871 C C . GLY A 1 103 ? 2.319 -6.858 -5.127 1.00 96.69 103 GLY A C 1
ATOM 872 O O . GLY A 1 103 ? 3.544 -6.806 -5.337 1.00 96.69 103 GLY A O 1
ATOM 873 N N . PRO A 1 104 ? 1.450 -7.174 -6.102 1.00 96.06 104 PRO A N 1
ATOM 874 C CA . PRO A 1 104 ? 1.843 -7.430 -7.476 1.00 96.06 104 PRO A CA 1
ATOM 875 C C . PRO A 1 104 ? 2.204 -6.144 -8.229 1.00 96.06 104 PRO A C 1
ATOM 877 O O . PRO A 1 104 ? 1.890 -5.025 -7.822 1.00 96.06 104 PRO A O 1
ATOM 880 N N . GLU A 1 105 ? 2.859 -6.338 -9.367 1.00 95.06 105 GLU A N 1
ATOM 881 C CA . GLU A 1 105 ? 3.068 -5.305 -10.380 1.00 95.06 105 GLU A CA 1
ATOM 882 C C . GLU A 1 105 ? 1.722 -4.852 -10.958 1.00 95.06 105 GLU A C 1
ATOM 884 O O . GLU A 1 105 ? 0.844 -5.681 -11.224 1.00 95.06 105 GLU A O 1
ATOM 889 N N . ILE A 1 106 ? 1.551 -3.541 -11.105 1.00 94.94 106 ILE A N 1
ATOM 890 C CA . ILE A 1 106 ? 0.313 -2.887 -11.559 1.00 94.94 106 ILE A CA 1
ATOM 891 C C . ILE A 1 106 ? 0.504 -2.053 -12.826 1.00 94.94 106 ILE A C 1
ATOM 893 O O . ILE A 1 106 ? -0.452 -1.463 -13.327 1.00 94.94 106 ILE A O 1
ATOM 897 N N . TRP A 1 107 ? 1.734 -1.949 -13.310 1.00 92.12 107 TRP A N 1
ATOM 898 C CA . TRP A 1 107 ? 2.056 -1.171 -14.488 1.00 92.12 107 TRP A CA 1
ATOM 899 C C . TRP A 1 107 ? 3.416 -1.582 -15.017 1.00 92.12 107 TRP A C 1
ATOM 901 O O . TRP A 1 107 ? 4.362 -1.631 -14.230 1.00 92.12 107 TRP A O 1
ATOM 911 N N . ASP A 1 108 ? 3.512 -1.719 -16.334 1.00 91.06 108 ASP A N 1
ATOM 912 C CA . ASP A 1 108 ? 4.782 -1.829 -17.042 1.00 91.06 108 ASP A CA 1
ATOM 913 C C . ASP A 1 108 ? 4.889 -0.770 -18.130 1.00 91.06 108 ASP A C 1
ATOM 915 O O . ASP A 1 108 ? 3.923 -0.451 -18.831 1.00 91.06 108 ASP A O 1
ATOM 919 N N . GLU A 1 109 ? 6.097 -0.268 -18.321 1.00 91.19 109 GLU A N 1
ATOM 920 C CA . GLU A 1 109 ? 6.453 0.575 -19.448 1.00 91.19 109 GLU A CA 1
ATOM 921 C C . GLU A 1 109 ? 7.795 0.151 -20.019 1.00 91.19 109 GLU A C 1
ATOM 923 O O . GLU A 1 109 ? 8.711 -0.226 -19.290 1.00 91.19 109 GLU A O 1
ATOM 928 N N . PHE A 1 110 ? 7.910 0.183 -21.341 1.00 89.88 110 PHE A N 1
ATOM 929 C CA . PHE A 1 110 ? 9.162 -0.138 -22.004 1.00 89.88 110 PHE A CA 1
ATOM 930 C C . PHE A 1 110 ? 9.242 0.473 -23.398 1.00 89.88 110 PHE A C 1
ATOM 932 O O . PHE A 1 110 ? 8.227 0.785 -24.025 1.00 89.88 110 PHE A O 1
ATOM 939 N N . LYS A 1 111 ? 10.469 0.612 -23.894 1.00 87.06 111 LYS A N 1
ATOM 940 C CA . LYS A 1 111 ? 10.761 0.999 -25.272 1.00 87.06 111 LYS A CA 1
ATOM 941 C C . LYS A 1 111 ? 11.261 -0.214 -26.046 1.00 87.06 111 LYS A C 1
ATOM 943 O O . LYS A 1 111 ? 12.164 -0.908 -25.583 1.00 87.06 111 LYS A O 1
ATOM 948 N N . ASP A 1 112 ? 10.665 -0.485 -27.201 1.00 79.56 112 ASP A N 1
ATOM 949 C CA . ASP A 1 112 ? 11.112 -1.580 -28.061 1.00 79.56 112 ASP A CA 1
ATOM 950 C C . ASP A 1 112 ? 12.313 -1.187 -28.939 1.00 79.56 112 ASP A C 1
ATOM 952 O O . ASP A 1 112 ? 12.724 -0.026 -29.023 1.00 79.56 112 ASP A O 1
ATOM 956 N N . THR A 1 113 ? 12.882 -2.179 -29.625 1.00 74.31 113 THR A N 1
ATOM 957 C CA . THR A 1 113 ? 14.026 -2.000 -30.533 1.00 74.31 113 THR A CA 1
ATOM 958 C C . THR A 1 113 ? 13.715 -1.123 -31.749 1.00 74.31 113 THR A C 1
ATOM 960 O O . THR A 1 113 ? 14.638 -0.690 -32.434 1.00 74.31 113 THR A O 1
ATOM 963 N N . LYS A 1 114 ? 12.435 -0.825 -32.013 1.00 75.75 114 LYS A N 1
ATOM 964 C CA . LYS A 1 114 ? 11.955 0.063 -33.080 1.00 75.75 114 LYS A CA 1
ATOM 965 C C . LYS A 1 114 ? 11.558 1.446 -32.551 1.00 75.75 114 LYS A C 1
ATOM 967 O O . LYS A 1 114 ? 10.909 2.202 -33.266 1.00 75.75 114 LYS A O 1
ATOM 972 N N . ILE A 1 115 ? 11.984 1.797 -31.332 1.00 73.12 115 ILE A N 1
ATOM 973 C CA . ILE A 1 115 ? 11.783 3.105 -30.686 1.00 73.12 115 ILE A CA 1
ATOM 974 C C . ILE A 1 115 ? 10.330 3.346 -30.231 1.00 73.12 115 ILE A C 1
ATOM 976 O O . ILE A 1 115 ? 10.052 4.382 -29.626 1.00 73.12 115 ILE A O 1
ATOM 980 N N . HIS A 1 116 ? 9.408 2.394 -30.401 1.00 82.00 116 HIS A N 1
ATOM 981 C CA . HIS A 1 116 ? 8.044 2.572 -29.910 1.00 82.00 116 HIS A CA 1
ATOM 982 C C . HIS A 1 116 ? 7.990 2.421 -28.391 1.00 82.00 116 HIS A C 1
ATOM 984 O O . HIS A 1 116 ? 8.605 1.528 -27.803 1.00 82.00 116 HIS A O 1
ATOM 990 N N . TYR A 1 117 ? 7.228 3.309 -27.762 1.00 84.81 117 TYR A N 1
ATOM 991 C CA . TYR A 1 117 ? 7.028 3.338 -26.324 1.00 84.81 117 TYR A CA 1
ATOM 992 C C . TYR A 1 117 ? 5.687 2.698 -25.966 1.00 84.81 117 TYR A C 1
ATOM 994 O O . TYR A 1 117 ? 4.639 3.064 -26.502 1.00 84.81 117 TYR A O 1
ATOM 1002 N N . HIS A 1 118 ? 5.733 1.731 -25.055 1.00 86.12 118 HIS A N 1
ATOM 1003 C CA . HIS A 1 118 ? 4.597 0.916 -24.647 1.00 86.12 118 HIS A CA 1
ATOM 1004 C C . HIS A 1 118 ? 4.267 1.172 -23.182 1.00 86.12 118 HIS A C 1
ATOM 1006 O O . HIS A 1 118 ? 5.162 1.281 -22.348 1.00 86.12 118 HIS A O 1
ATOM 1012 N N . ARG A 1 119 ? 2.968 1.216 -22.869 1.00 88.81 119 ARG A N 1
ATOM 1013 C CA . ARG A 1 119 ? 2.432 1.352 -21.509 1.00 88.81 119 ARG A CA 1
ATOM 1014 C C . ARG A 1 119 ? 1.366 0.297 -21.270 1.00 88.81 119 ARG A C 1
ATOM 1016 O O . ARG A 1 119 ? 0.461 0.148 -22.091 1.00 88.81 119 ARG A O 1
ATOM 1023 N N . ARG A 1 120 ? 1.461 -0.418 -20.154 1.00 88.75 120 ARG A N 1
ATOM 1024 C CA . ARG A 1 120 ? 0.568 -1.526 -19.799 1.00 88.75 120 ARG A CA 1
ATOM 1025 C C . ARG A 1 120 ? -0.005 -1.314 -18.395 1.00 88.75 120 ARG A C 1
ATOM 1027 O O . ARG A 1 120 ? 0.522 -1.872 -17.438 1.00 88.75 120 ARG A O 1
ATOM 1034 N N . PRO A 1 121 ? -1.064 -0.496 -18.244 1.00 89.19 121 PRO A N 1
ATOM 1035 C CA . PRO A 1 121 ? -1.770 -0.373 -16.974 1.00 89.19 121 PRO A CA 1
ATOM 1036 C C . PRO A 1 121 ? -2.477 -1.665 -16.591 1.00 89.19 121 PRO A C 1
ATOM 1038 O O . PRO A 1 121 ? -3.150 -2.285 -17.416 1.00 89.19 121 PRO A O 1
ATOM 1041 N N . HIS A 1 122 ? -2.401 -2.021 -15.314 1.00 90.62 122 HIS A N 1
ATOM 1042 C CA . HIS A 1 122 ? -3.249 -3.048 -14.726 1.00 90.62 122 HIS A CA 1
ATOM 1043 C C . HIS A 1 122 ? -4.412 -2.381 -13.989 1.00 90.62 122 HIS A C 1
ATOM 1045 O O . HIS A 1 122 ? -4.264 -1.340 -13.345 1.00 90.62 122 HIS A O 1
ATOM 1051 N N . HIS A 1 123 ? -5.587 -2.994 -14.065 1.00 92.12 123 HIS A N 1
ATOM 1052 C CA . HIS A 1 123 ? -6.770 -2.510 -13.372 1.00 92.12 123 HIS A CA 1
ATOM 1053 C C . HIS A 1 123 ? -6.799 -3.056 -11.941 1.00 92.12 123 HIS A C 1
ATOM 1055 O O . HIS A 1 123 ? -6.809 -4.272 -11.750 1.00 92.12 123 HIS A O 1
ATOM 1061 N N . VAL A 1 124 ? -6.833 -2.165 -10.946 1.00 95.69 124 VAL A N 1
ATOM 1062 C CA . VAL A 1 124 ? -6.943 -2.524 -9.524 1.00 95.69 124 VAL A CA 1
ATOM 1063 C C . VAL A 1 124 ? -8.387 -2.332 -9.065 1.00 95.69 124 VAL A C 1
ATOM 1065 O O . VAL A 1 124 ? -8.928 -1.230 -9.156 1.00 95.69 124 VAL A O 1
ATOM 1068 N N . SER A 1 125 ? -9.009 -3.391 -8.555 1.00 95.94 125 SER A N 1
ATOM 1069 C CA . SER A 1 125 ? -10.392 -3.387 -8.060 1.00 95.94 125 SER A CA 1
ATOM 1070 C C . SER A 1 125 ? -10.531 -4.201 -6.779 1.00 95.94 125 SER A C 1
ATOM 1072 O O . SER A 1 125 ? -9.724 -5.092 -6.533 1.00 95.94 125 SER A O 1
ATOM 1074 N N . L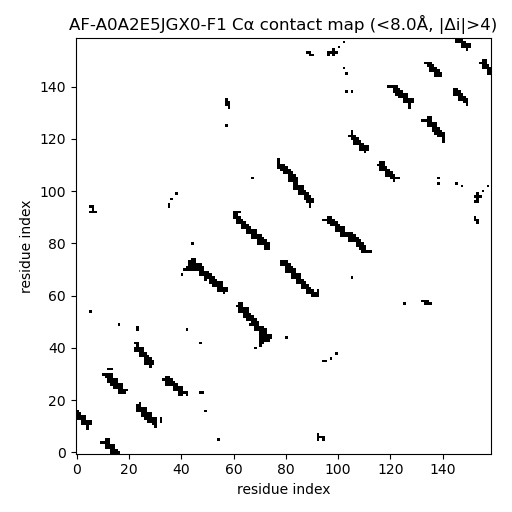EU A 1 126 ? -11.570 -3.919 -5.993 1.00 97.00 126 LEU A N 1
ATOM 1075 C CA . LEU A 1 126 ? -11.953 -4.733 -4.840 1.00 97.00 126 LEU A CA 1
ATOM 1076 C C . LEU A 1 126 ? -13.165 -5.591 -5.197 1.00 97.00 126 LEU A C 1
ATOM 1078 O O . LEU A 1 126 ? -14.143 -5.0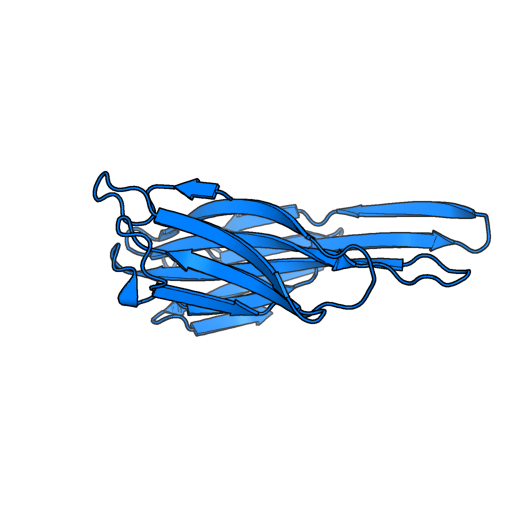57 -5.720 1.00 97.00 126 LEU A O 1
ATOM 1082 N N . PHE A 1 127 ? -13.104 -6.889 -4.920 1.00 95.75 127 PHE A N 1
ATOM 1083 C CA . PHE A 1 127 ? -14.198 -7.824 -5.173 1.00 95.75 127 PHE A CA 1
ATOM 1084 C C . PHE A 1 127 ? -14.175 -8.927 -4.123 1.00 95.75 127 PHE A C 1
ATOM 1086 O O . PHE A 1 127 ? -13.091 -9.376 -3.792 1.00 95.75 127 PHE A O 1
ATOM 1093 N N . ASP A 1 128 ? -15.334 -9.331 -3.612 1.00 96.38 128 ASP A N 1
ATOM 1094 C CA . ASP A 1 128 ? -15.471 -10.460 -2.685 1.00 96.38 128 ASP A CA 1
ATOM 1095 C C . ASP A 1 128 ? -15.709 -11.737 -3.506 1.00 96.38 128 ASP A C 1
ATOM 1097 O O . ASP A 1 128 ? -16.816 -11.984 -3.989 1.00 96.38 128 ASP A O 1
ATOM 1101 N N . PHE A 1 129 ? -14.634 -12.477 -3.790 1.00 94.12 129 PHE A N 1
ATOM 1102 C CA . PHE A 1 129 ? -14.682 -13.635 -4.685 1.00 94.12 129 PHE A CA 1
ATOM 1103 C C . PHE A 1 129 ? -15.273 -14.881 -4.038 1.00 94.12 129 PHE A C 1
ATOM 1105 O O . PHE A 1 129 ? -15.836 -15.704 -4.763 1.00 94.12 129 PHE A O 1
ATOM 1112 N N . ASP A 1 130 ? -15.121 -15.054 -2.727 1.00 95.12 130 ASP A N 1
ATOM 1113 C CA . ASP A 1 130 ? -15.609 -16.234 -2.011 1.00 95.12 130 ASP A CA 1
ATOM 1114 C C . ASP A 1 130 ? -16.773 -15.950 -1.057 1.00 95.12 130 ASP A C 1
ATOM 1116 O O . ASP A 1 130 ? -17.249 -16.871 -0.394 1.00 95.12 130 ASP A O 1
ATOM 1120 N N . SER A 1 131 ? -17.321 -14.732 -1.104 1.00 95.81 131 SER A N 1
ATOM 1121 C CA . SER A 1 131 ? -18.507 -14.311 -0.351 1.00 95.81 131 SER A CA 1
ATOM 1122 C C . SER A 1 131 ? -18.318 -14.428 1.163 1.00 95.81 131 SER A C 1
ATOM 1124 O O . SER A 1 131 ? -19.266 -14.748 1.884 1.00 95.81 131 SER A O 1
ATOM 1126 N N . ASP A 1 132 ? -17.095 -14.190 1.648 1.00 95.38 132 ASP A N 1
ATOM 1127 C CA . ASP A 1 132 ? -16.754 -14.218 3.075 1.00 95.38 132 ASP A CA 1
ATOM 1128 C C . ASP A 1 132 ? -16.942 -12.854 3.770 1.00 95.38 132 ASP A C 1
ATOM 1130 O O . ASP A 1 132 ? -16.722 -12.731 4.978 1.00 95.38 132 ASP A O 1
ATOM 1134 N N . GLY A 1 133 ? -17.385 -11.832 3.027 1.00 95.69 133 GLY A N 1
ATOM 1135 C CA . GLY A 1 133 ? -17.582 -10.471 3.522 1.00 95.69 133 GLY A CA 1
ATOM 1136 C C . GLY A 1 133 ? -16.301 -9.631 3.554 1.00 95.69 133 GLY A C 1
ATOM 1137 O O . GLY A 1 133 ? -16.347 -8.455 3.933 1.00 95.69 133 GLY A O 1
ATOM 1138 N N . VAL A 1 134 ? -15.159 -10.190 3.142 1.00 97.12 134 VAL A N 1
ATOM 1139 C CA . VAL A 1 134 ? -13.865 -9.514 3.039 1.00 97.12 134 VAL A CA 1
ATOM 1140 C C . VAL A 1 134 ? -13.451 -9.443 1.574 1.00 97.12 134 VAL A C 1
ATOM 1142 O O . VAL A 1 134 ? -12.929 -10.385 0.989 1.00 97.12 134 VAL A O 1
ATOM 1145 N N . ARG A 1 135 ? -13.596 -8.260 0.972 1.00 98.00 135 ARG A N 1
ATOM 1146 C CA . ARG A 1 135 ? -13.195 -8.054 -0.426 1.00 98.00 135 ARG A CA 1
ATOM 1147 C C . ARG A 1 135 ? -11.702 -8.319 -0.628 1.00 98.00 135 ARG A C 1
ATOM 1149 O O . ARG A 1 135 ? -10.866 -7.796 0.105 1.00 98.00 135 ARG A O 1
ATOM 1156 N N . GLU A 1 136 ? -11.346 -9.024 -1.692 1.00 97.75 136 GLU A N 1
ATOM 1157 C CA . GLU A 1 136 ? -9.972 -9.145 -2.161 1.00 97.75 136 GLU A CA 1
ATOM 1158 C C . GLU A 1 136 ? -9.559 -8.015 -3.100 1.00 97.75 136 GLU A C 1
ATOM 1160 O O . GLU A 1 136 ? -10.364 -7.426 -3.826 1.00 97.75 136 GLU A O 1
ATOM 1165 N N . VAL A 1 137 ? -8.251 -7.762 -3.150 1.0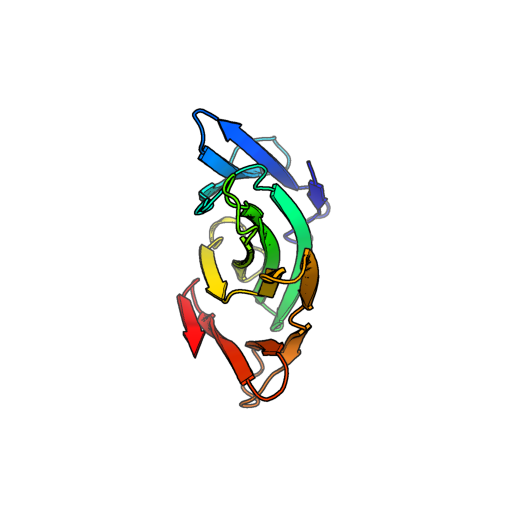0 97.75 137 VAL A N 1
ATOM 1166 C CA . VAL A 1 137 ? -7.653 -6.861 -4.135 1.00 97.75 137 VAL A CA 1
ATOM 1167 C C . VAL A 1 137 ? -7.347 -7.648 -5.405 1.00 97.75 137 VAL A C 1
ATOM 1169 O O . VAL A 1 137 ? -6.435 -8.473 -5.430 1.00 97.75 137 VAL A O 1
ATOM 1172 N N . ALA A 1 138 ? -8.081 -7.372 -6.478 1.00 97.00 138 ALA A N 1
ATOM 1173 C CA . ALA A 1 138 ? -7.835 -7.927 -7.802 1.00 97.00 138 ALA A CA 1
ATOM 1174 C C . ALA A 1 138 ? -7.017 -6.954 -8.654 1.00 97.00 138 ALA A C 1
ATOM 1176 O O . ALA A 1 138 ? -7.428 -5.814 -8.874 1.00 97.00 138 ALA A O 1
ATOM 1177 N N . VAL A 1 139 ? -5.895 -7.431 -9.186 1.00 96.25 139 VAL A N 1
ATOM 1178 C CA . VAL A 1 139 ? -5.062 -6.731 -10.166 1.00 96.25 139 VAL A CA 1
ATOM 1179 C C . VAL A 1 139 ? -5.157 -7.468 -11.494 1.00 96.25 139 VAL A C 1
ATOM 1181 O O . VAL A 1 139 ? -4.636 -8.574 -11.640 1.00 96.25 139 VAL A O 1
ATOM 1184 N N . ARG A 1 140 ? -5.851 -6.864 -12.460 1.00 93.62 140 ARG A N 1
ATOM 1185 C CA . ARG A 1 140 ? -6.154 -7.472 -13.760 1.00 93.62 140 ARG A CA 1
ATOM 1186 C C . ARG A 1 140 ? -5.311 -6.863 -14.870 1.00 93.62 140 ARG A C 1
ATOM 1188 O O . ARG A 1 140 ? -5.240 -5.643 -14.999 1.00 93.62 140 ARG A O 1
ATOM 1195 N N . HIS A 1 141 ? -4.747 -7.717 -15.711 1.00 89.25 141 HIS A N 1
ATOM 1196 C CA . HIS A 1 141 ? -4.070 -7.331 -16.940 1.00 89.25 141 HIS A CA 1
ATOM 1197 C C . HIS A 1 141 ? -4.356 -8.351 -18.040 1.00 89.25 141 HIS A C 1
ATOM 1199 O O . HIS A 1 141 ? -3.935 -9.506 -17.948 1.00 89.25 141 HIS A O 1
ATOM 1205 N N . HIS A 1 142 ? -5.057 -7.918 -19.093 1.00 85.25 142 HIS A N 1
ATOM 1206 C CA . HIS A 1 142 ? -5.533 -8.799 -20.163 1.00 85.25 142 HIS A CA 1
ATOM 1207 C C . HIS A 1 142 ? -6.248 -10.040 -19.589 1.00 85.25 142 HIS A C 1
ATOM 1209 O O . HIS A 1 142 ? -7.260 -9.902 -18.906 1.00 85.25 142 HIS A O 1
ATOM 1215 N N . LEU A 1 143 ? -5.715 -11.238 -19.845 1.00 87.12 143 LEU A N 1
ATOM 1216 C CA . LEU A 1 143 ? -6.269 -12.524 -19.416 1.00 87.12 143 LEU A CA 1
ATOM 1217 C C . LEU A 1 143 ? -5.736 -12.985 -18.047 1.00 87.12 143 LEU A C 1
ATOM 1219 O O . LEU A 1 143 ? -6.142 -14.032 -17.555 1.00 87.12 143 LEU A O 1
ATOM 1223 N N . SER A 1 144 ? -4.824 -12.226 -17.429 1.00 89.50 144 SER A N 1
ATOM 1224 C CA . SER A 1 144 ? -4.224 -12.554 -16.135 1.00 89.50 144 SER A CA 1
ATOM 1225 C C . SER A 1 144 ? -4.852 -11.726 -15.019 1.00 89.50 144 SER A C 1
ATOM 1227 O O . SER A 1 144 ? -4.981 -10.506 -15.126 1.00 89.50 144 SER A O 1
ATOM 1229 N N . THR A 1 145 ? -5.168 -12.376 -13.901 1.00 93.62 145 THR A N 1
ATOM 1230 C CA . THR A 1 145 ? -5.598 -11.712 -12.666 1.00 93.62 145 THR A CA 1
ATOM 1231 C C . THR A 1 145 ? -4.732 -12.196 -11.518 1.00 93.62 145 THR A C 1
ATOM 1233 O O . THR A 1 145 ? -4.616 -13.398 -11.311 1.00 93.62 145 THR A O 1
ATOM 1236 N N . LYS A 1 146 ? -4.145 -11.257 -10.778 1.00 95.50 146 LYS A N 1
ATOM 1237 C CA . LYS A 1 146 ? -3.506 -11.521 -9.488 1.00 95.50 146 LYS A CA 1
ATOM 1238 C C . LYS A 1 146 ? -4.454 -11.085 -8.381 1.00 95.50 146 LYS A C 1
ATOM 1240 O O . LYS A 1 146 ? -5.062 -10.020 -8.489 1.00 95.50 146 LYS A O 1
ATOM 1245 N N . VAL A 1 147 ? -4.588 -11.891 -7.339 1.00 96.50 147 VAL A N 1
ATOM 1246 C CA . VAL A 1 147 ? -5.530 -11.665 -6.239 1.00 96.50 147 VAL A CA 1
ATOM 1247 C C . VAL A 1 147 ? -4.767 -11.610 -4.923 1.00 96.50 147 VAL A C 1
ATOM 1249 O O . VAL A 1 147 ? -4.015 -12.524 -4.590 1.00 96.50 147 VAL A O 1
ATOM 1252 N N . MET A 1 148 ? -4.968 -10.541 -4.156 1.00 97.69 148 MET A N 1
ATOM 1253 C CA . MET A 1 148 ? -4.491 -10.433 -2.780 1.00 97.69 148 MET A CA 1
ATOM 1254 C C . MET A 1 148 ? -5.679 -10.630 -1.841 1.00 97.69 148 MET A C 1
ATOM 1256 O O . MET A 1 148 ? -6.578 -9.789 -1.799 1.00 97.69 148 MET A O 1
ATOM 1260 N N . LYS A 1 149 ? -5.669 -11.731 -1.087 1.00 97.50 149 LYS A N 1
ATOM 1261 C CA . LYS A 1 149 ? -6.676 -12.047 -0.072 1.00 97.50 149 LYS A CA 1
ATOM 1262 C C . LYS A 1 149 ? -6.166 -11.682 1.313 1.00 97.50 149 LYS A C 1
ATOM 1264 O O . LYS A 1 149 ? -5.071 -12.105 1.695 1.00 97.50 149 LYS A O 1
ATOM 1269 N N . TYR A 1 150 ? -6.966 -10.923 2.051 1.00 97.75 150 TYR A N 1
ATOM 1270 C CA . TYR A 1 150 ? -6.700 -10.617 3.449 1.00 97.75 150 TYR A CA 1
ATOM 1271 C C . TYR A 1 150 ? -7.110 -11.805 4.323 1.00 97.75 150 TYR A C 1
ATOM 1273 O O . TYR A 1 150 ? -8.193 -12.351 4.149 1.00 97.75 150 TYR A O 1
ATOM 1281 N N . LEU A 1 151 ? -6.234 -12.235 5.231 1.00 96.38 151 LEU A N 1
ATOM 1282 C CA . LEU A 1 151 ? -6.483 -13.365 6.137 1.00 96.38 151 LEU A CA 1
ATOM 1283 C C . LEU A 1 151 ? -6.761 -12.918 7.582 1.00 96.38 151 LEU A C 1
ATOM 1285 O O . LEU A 1 151 ? -6.927 -13.762 8.461 1.00 96.38 151 LEU A O 1
ATOM 1289 N N . GLY A 1 152 ? -6.797 -11.606 7.835 1.00 94.88 152 GLY A N 1
ATOM 1290 C CA . GLY A 1 152 ? -6.883 -11.036 9.179 1.00 94.88 152 GLY A CA 1
ATOM 1291 C C . GLY A 1 152 ? -5.515 -10.762 9.803 1.00 94.88 152 GLY A C 1
ATOM 1292 O O . GLY A 1 152 ? -4.493 -11.324 9.402 1.00 94.88 152 GLY A O 1
ATOM 1293 N N . LYS A 1 153 ? -5.495 -9.884 10.810 1.00 94.50 153 LYS A N 1
ATOM 1294 C CA . LYS A 1 153 ? -4.319 -9.530 11.625 1.00 94.50 153 LYS A CA 1
ATOM 1295 C C . LYS A 1 153 ? -3.099 -9.128 10.792 1.00 94.50 153 LYS A C 1
ATOM 1297 O O . LYS A 1 153 ? -1.970 -9.527 11.078 1.00 94.50 153 LYS A O 1
ATOM 1302 N N . GLY A 1 154 ? -3.330 -8.383 9.715 1.00 93.31 154 GLY A N 1
ATOM 1303 C CA . GLY A 1 154 ? -2.271 -7.915 8.831 1.00 93.31 154 GLY A CA 1
ATOM 1304 C C . GLY A 1 154 ? -1.680 -8.975 7.898 1.00 93.31 154 GLY A C 1
ATOM 1305 O O . GLY A 1 154 ? -0.688 -8.678 7.233 1.00 93.31 154 GLY A O 1
ATOM 1306 N N . GLN A 1 155 ? -2.244 -10.187 7.843 1.00 96.81 155 GLN A N 1
ATOM 1307 C CA . GLN A 1 155 ? -1.756 -11.273 6.994 1.00 96.81 155 GLN A CA 1
ATOM 1308 C C . GLN A 1 155 ? -2.431 -11.273 5.622 1.00 96.81 155 GLN A C 1
ATOM 1310 O O . GLN A 1 155 ? -3.637 -11.067 5.490 1.00 96.81 155 GLN A O 1
ATOM 1315 N N . TRP A 1 156 ? -1.637 -11.564 4.593 1.00 97.25 156 TRP A N 1
ATOM 1316 C CA . TRP A 1 156 ? -2.059 -11.511 3.199 1.00 97.25 156 TRP A CA 1
ATOM 1317 C C . TRP A 1 156 ? -1.602 -12.750 2.435 1.00 97.25 156 TRP A C 1
ATOM 1319 O O . TRP A 1 156 ? -0.456 -13.183 2.555 1.00 97.25 156 TRP A O 1
ATOM 1329 N N . ARG A 1 157 ? -2.487 -13.286 1.593 1.00 96.69 157 ARG A N 1
ATOM 1330 C CA . ARG A 1 157 ? -2.176 -14.347 0.631 1.00 96.69 157 ARG A CA 1
ATOM 1331 C C . ARG A 1 157 ? -2.299 -13.803 -0.782 1.00 96.69 157 ARG A C 1
ATOM 1333 O O . ARG A 1 157 ? -3.373 -13.365 -1.179 1.00 96.69 157 ARG A O 1
ATOM 1340 N N . ILE A 1 158 ? -1.210 -13.862 -1.539 1.00 95.12 158 ILE A N 1
ATOM 1341 C CA . ILE A 1 158 ? -1.157 -13.392 -2.927 1.00 95.12 158 ILE A CA 1
ATOM 1342 C C . ILE A 1 158 ? -1.167 -14.613 -3.848 1.00 95.12 158 ILE A C 1
ATOM 1344 O O . ILE A 1 158 ? -0.399 -15.550 -3.627 1.00 95.12 158 ILE A O 1
ATOM 1348 N N . ARG A 1 159 ? -2.056 -14.609 -4.840 1.00 88.50 159 ARG A N 1
ATOM 1349 C CA . ARG A 1 159 ? -2.183 -15.638 -5.878 1.00 88.50 159 ARG A CA 1
ATOM 1350 C C . ARG A 1 159 ? -2.147 -15.007 -7.261 1.00 88.50 159 ARG A C 1
ATOM 1352 O O . ARG A 1 159 ? -2.644 -13.866 -7.400 1.00 88.50 159 ARG A O 1
#

Secondary structure (DSSP, 8-state):
-EEE-SSSSS--EEEEEEEETTEEEEEEE-TTS-EEEEEEE---SBS-EEEEEEEEEEETTEEEEEEEEEEEE--SSS-EEEEEEEEEEEETT-GGG-EEEEEEEEEEEEE-TTS-EEEEEPEEEEE-SSSSS--EEEEEETTEEEEEEEEETTEEEE-

Sequence (159 aa):
MYELDLDNDNRVEYIILEKRDSEDWLHIHNYERTRIYSLKFVRKGWESDVYKVNLRQLSEDTKILLISYYEGHNQGNNFTGTSRLYAISFEKNDLKTLSGVRGPEIWDEFKDTKIHYHRRPHHVSLFDFDSDGVREVAVRHHLSTKVMKYLGKGQWRIR

pLDDT: mean 94.05, std 5.74, range [68.25, 98.38]

Nearest PDB structures (foldseek):
  3szd-assembly1_B  TM=4.087E-01  e=3.358E+00  Pseudomonas aeruginosa
  5dl6-assembly1_A  TM=4.108E-01  e=4.120E+00  Acinetobacter baumannii AB307-0294
  4fms-assembly1_B  TM=4.002E-01  e=4.336E+00  Pseudomonas aeruginosa PAO1
  3szd-assembly2_A  TM=3.769E-01  e=5.321E+00  Pseudomonas aeruginosa

Solvent-accessible surface area (backbone atoms only — not comparable to full-atom values): 8867 Å² total; per-residue (Å²): 120,46,80,44,57,82,53,74,79,86,50,50,27,38,42,41,73,45,81,54,96,95,39,44,35,42,34,36,18,43,70,86,68,48,77,73,47,76,47,78,58,78,72,78,38,50,86,49,45,76,83,43,78,44,82,48,75,38,30,100,52,30,38,34,38,42,32,38,30,36,22,16,30,50,95,58,98,60,39,41,31,41,23,32,34,32,42,36,30,31,42,72,58,36,75,90,45,60,26,73,46,85,55,60,77,39,30,45,36,37,40,49,99,86,71,51,78,48,78,46,75,36,50,77,47,77,46,54,87,83,73,80,64,55,35,22,45,36,41,36,45,92,94,46,70,39,38,40,37,74,73,56,96,54,39,74,48,76,85

Foldseek 3Di:
DDWDDQLPPPATWDWDWDQDPNWTKTFIAGSVRHTLDIDTDQADAPPKDWPDWDWDAQAPFKIKIWTWIWSHWHPDPKTKTWIWIKIWMDTNSDSNLTAIDTGDIQKIWIADPVRDIDIFGWDWDWADPPPPRGTWIWTDGDPDIWTWGDPDSRDIDID

Mean predicted aligned error: 3.99 Å